Protein AF-H5U7J0-F1 (afdb_monomer_lite)

Sequence (83 aa):
ALIVEFVAAHRDEHGVDPICAALRDTSAQIAPSTVRAHLSPQKTEAPRVVRDRDLLTQVRAVHADNLGVYGARKVHAQLRRQG

Radius of gyration: 22.1 Å; chains: 1; bounding box: 40×22×55 Å

Structure (mmCIF, N/CA/C/O backbone):
data_AF-H5U7J0-F1
#
_entry.id   AF-H5U7J0-F1
#
loop_
_atom_site.group_PDB
_atom_site.id
_atom_site.type_symbol
_atom_site.label_atom_id
_atom_site.label_alt_id
_atom_site.label_comp_id
_atom_site.label_asym_id
_atom_site.label_entity_id
_atom_site.label_seq_id
_atom_site.pdbx_PDB_ins_code
_atom_site.Cartn_x
_atom_site.Cartn_y
_atom_site.Cartn_z
_atom_site.occupancy
_atom_site.B_iso_or_equiv
_atom_site.auth_seq_id
_atom_site.auth_comp_id
_atom_site.auth_asym_id
_atom_site.auth_atom_id
_atom_site.pdbx_PDB_model_num
ATOM 1 N N . ALA A 1 1 ? 2.617 1.221 -14.926 1.00 64.31 1 ALA A N 1
ATOM 2 C CA . ALA A 1 1 ? 3.995 1.710 -15.085 1.00 64.31 1 ALA A CA 1
ATOM 3 C C . ALA A 1 1 ? 4.485 1.209 -16.437 1.00 64.31 1 ALA A C 1
ATOM 5 O O . ALA A 1 1 ? 5.356 0.354 -16.518 1.00 64.31 1 ALA A O 1
ATOM 6 N N . LEU A 1 2 ? 3.878 1.717 -17.514 1.00 86.69 2 LEU A N 1
ATOM 7 C CA . LEU A 1 2 ? 3.797 0.981 -18.780 1.00 86.69 2 LEU A CA 1
ATOM 8 C C . LEU A 1 2 ? 5.155 0.820 -19.483 1.00 86.69 2 LEU A C 1
ATOM 10 O O . LEU A 1 2 ? 5.446 -0.235 -20.032 1.00 86.69 2 LEU A O 1
ATOM 14 N N . ILE A 1 3 ? 6.033 1.823 -19.381 1.00 91.69 3 ILE A N 1
ATOM 15 C CA . ILE A 1 3 ? 7.393 1.760 -19.942 1.00 91.69 3 ILE A CA 1
ATOM 16 C C . ILE A 1 3 ? 8.248 0.729 -19.194 1.00 91.69 3 ILE A C 1
ATOM 18 O O . ILE A 1 3 ? 8.976 -0.039 -19.812 1.00 91.69 3 ILE A O 1
ATOM 22 N N . VAL A 1 4 ? 8.146 0.670 -17.863 1.00 92.06 4 VAL A N 1
ATOM 23 C CA . VAL A 1 4 ? 8.914 -0.305 -17.078 1.00 92.06 4 VAL A CA 1
ATOM 24 C C . VAL A 1 4 ? 8.433 -1.723 -17.362 1.00 92.06 4 VAL A C 1
ATOM 26 O O . VAL A 1 4 ? 9.262 -2.607 -17.522 1.00 92.06 4 VAL A O 1
ATOM 29 N N . GLU A 1 5 ? 7.120 -1.929 -17.476 1.00 91.50 5 GLU A N 1
ATOM 30 C CA . GLU A 1 5 ? 6.517 -3.216 -17.847 1.00 91.50 5 GLU A CA 1
ATOM 31 C C . GLU A 1 5 ? 6.968 -3.669 -19.245 1.00 91.50 5 GLU A C 1
ATOM 33 O O . GLU A 1 5 ? 7.350 -4.824 -19.422 1.00 91.50 5 GLU A O 1
ATOM 38 N N . PHE A 1 6 ? 7.026 -2.749 -20.215 1.00 93.50 6 PHE A N 1
ATOM 39 C CA . PHE A 1 6 ? 7.563 -3.021 -21.549 1.00 93.50 6 PHE A CA 1
ATOM 40 C C . PHE A 1 6 ? 9.028 -3.478 -21.502 1.00 93.50 6 PHE A C 1
ATOM 42 O O . PHE A 1 6 ? 9.367 -4.515 -22.075 1.00 93.50 6 PHE A O 1
ATOM 49 N N . VAL A 1 7 ? 9.893 -2.749 -20.786 1.00 93.38 7 VAL A N 1
ATOM 50 C CA . VAL A 1 7 ? 11.305 -3.140 -20.631 1.00 93.38 7 VAL A CA 1
ATOM 51 C C . VAL A 1 7 ? 11.408 -4.474 -19.891 1.00 93.38 7 VAL A C 1
ATOM 53 O O . VAL A 1 7 ? 12.209 -5.326 -20.262 1.00 93.38 7 VAL A O 1
ATOM 56 N N . ALA A 1 8 ? 10.573 -4.691 -18.872 1.00 91.12 8 ALA A N 1
ATOM 57 C CA . ALA A 1 8 ? 10.544 -5.921 -18.094 1.00 91.12 8 ALA A CA 1
ATOM 58 C C . ALA A 1 8 ? 10.232 -7.150 -18.949 1.00 91.12 8 ALA A C 1
ATOM 60 O O . ALA A 1 8 ? 10.826 -8.193 -18.693 1.00 91.12 8 ALA A O 1
ATOM 61 N N . ALA A 1 9 ? 9.322 -7.020 -19.918 1.00 94.06 9 ALA A N 1
ATOM 62 C CA . ALA A 1 9 ? 8.888 -8.104 -20.793 1.00 94.06 9 ALA A CA 1
ATOM 63 C C . ALA A 1 9 ? 9.951 -8.513 -21.826 1.00 94.06 9 ALA A C 1
ATOM 65 O O . ALA A 1 9 ? 10.013 -9.678 -22.194 1.00 94.06 9 ALA A O 1
ATOM 66 N N . HIS A 1 10 ? 10.806 -7.580 -22.259 1.00 94.06 10 HIS A N 1
ATOM 67 C CA . HIS A 1 10 ? 11.802 -7.822 -23.316 1.00 94.06 10 HIS A CA 1
ATOM 68 C C . HIS A 1 10 ? 13.244 -7.921 -22.788 1.00 94.06 10 HIS A C 1
ATOM 70 O O . HIS A 1 10 ? 14.182 -8.150 -23.553 1.00 94.06 10 HIS A O 1
ATOM 76 N N . ARG A 1 11 ? 13.455 -7.748 -21.474 1.00 92.00 11 ARG A N 1
ATOM 77 C CA . ARG A 1 11 ? 14.799 -7.753 -20.868 1.00 92.00 11 ARG A CA 1
ATOM 78 C C . ARG A 1 11 ? 15.536 -9.081 -21.036 1.00 92.00 11 ARG A C 1
ATOM 80 O O . ARG A 1 11 ? 16.7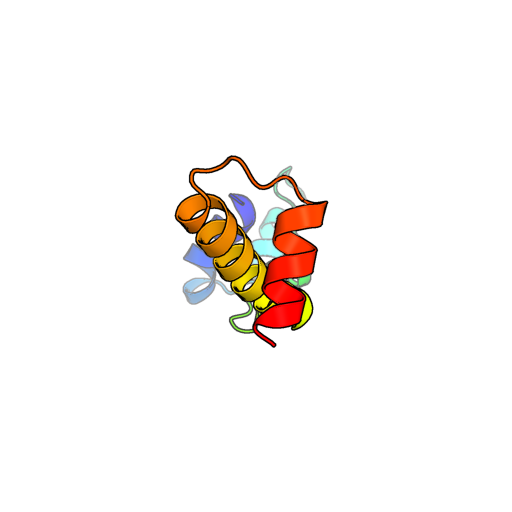61 -9.062 -21.051 1.00 92.00 11 ARG A O 1
ATOM 87 N N . ASP A 1 12 ? 14.815 -10.198 -21.104 1.00 93.44 12 ASP A N 1
ATOM 88 C CA . ASP A 1 12 ? 15.426 -11.529 -21.157 1.00 93.44 12 ASP A CA 1
ATOM 89 C C . ASP A 1 12 ? 16.016 -11.803 -22.553 1.00 93.44 12 ASP A C 1
ATOM 91 O O . ASP A 1 12 ? 17.003 -12.522 -22.674 1.00 93.44 12 ASP A O 1
ATOM 95 N N . GLU A 1 13 ? 15.468 -11.162 -23.593 1.00 96.12 13 GLU A N 1
ATOM 96 C CA . GLU A 1 13 ? 15.946 -11.260 -24.977 1.00 96.12 13 GLU A CA 1
ATOM 97 C C . GLU A 1 13 ? 16.996 -10.190 -25.318 1.00 96.12 13 GLU A C 1
ATOM 99 O O . GLU A 1 13 ? 18.001 -10.484 -25.964 1.00 96.12 13 GLU A O 1
ATOM 104 N N . HIS A 1 14 ? 16.789 -8.940 -24.886 1.00 94.44 14 HIS A N 1
ATOM 105 C CA . HIS A 1 14 ? 17.609 -7.801 -25.327 1.00 94.44 14 HIS A CA 1
ATOM 106 C C . HIS A 1 14 ? 18.428 -7.131 -24.218 1.00 94.44 14 HIS A C 1
ATOM 108 O O . HIS A 1 14 ? 19.294 -6.306 -24.505 1.00 94.44 14 HIS A O 1
ATOM 114 N N . GLY A 1 15 ? 18.176 -7.451 -22.948 1.00 92.81 15 GLY A N 1
ATOM 115 C CA . GLY A 1 15 ? 18.773 -6.758 -21.807 1.00 92.81 15 GLY A CA 1
ATOM 116 C C . GLY A 1 15 ? 18.158 -5.378 -21.529 1.00 92.81 15 GLY A C 1
ATOM 117 O O . GLY A 1 15 ? 17.570 -4.729 -22.388 1.00 92.81 15 GLY A O 1
ATOM 118 N N . VAL A 1 16 ? 18.309 -4.891 -20.293 1.00 94.38 16 VAL A N 1
ATOM 119 C CA . VAL A 1 16 ? 17.719 -3.609 -19.852 1.00 94.38 16 VAL A CA 1
ATOM 120 C C . VAL A 1 16 ? 18.418 -2.396 -20.472 1.00 94.38 16 VAL A C 1
ATOM 122 O O . VAL A 1 16 ? 17.745 -1.466 -20.919 1.00 94.38 16 VAL A O 1
ATOM 125 N N . ASP A 1 17 ? 19.755 -2.381 -20.492 1.00 94.62 17 ASP A N 1
ATOM 126 C CA . ASP A 1 17 ? 20.515 -1.222 -20.982 1.00 94.62 17 ASP A CA 1
ATOM 127 C C . ASP A 1 17 ? 20.302 -0.962 -22.485 1.00 94.62 17 ASP A C 1
ATOM 129 O O . ASP A 1 17 ? 20.075 0.200 -22.829 1.00 94.62 17 ASP A O 1
ATOM 133 N N . PRO A 1 18 ? 20.297 -1.980 -23.376 1.00 96.75 18 PRO A N 1
ATOM 134 C CA . PRO A 1 18 ? 20.048 -1.762 -24.803 1.00 96.75 18 PRO A CA 1
ATOM 135 C C . PRO A 1 18 ? 18.649 -1.211 -25.094 1.00 96.75 18 PRO A C 1
ATOM 137 O O . PRO A 1 18 ? 18.513 -0.272 -25.877 1.00 96.75 18 PRO A O 1
ATOM 140 N N . ILE A 1 19 ? 17.618 -1.715 -24.407 1.00 95.44 19 ILE A N 1
ATOM 141 C CA . ILE A 1 19 ? 16.249 -1.200 -24.557 1.00 95.44 19 ILE A CA 1
ATOM 142 C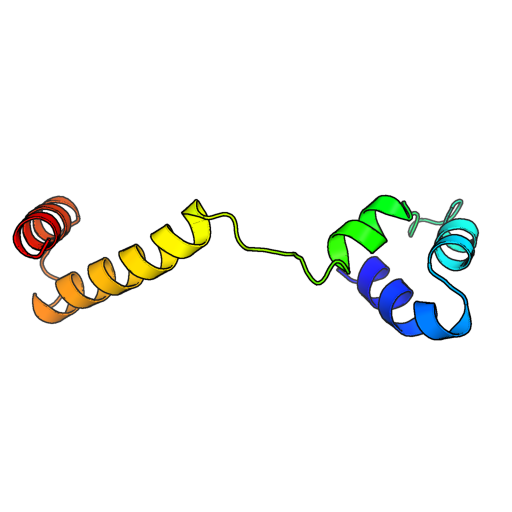 C . ILE A 1 19 ? 16.175 0.261 -24.090 1.00 95.44 19 ILE A C 1
ATOM 144 O O . ILE A 1 19 ? 15.652 1.115 -24.801 1.00 95.44 19 ILE A O 1
ATOM 148 N N . CYS A 1 20 ? 16.740 0.585 -22.922 1.00 95.75 20 CYS A N 1
ATOM 149 C CA . CYS A 1 20 ? 16.749 1.964 -22.422 1.00 95.75 20 CYS A CA 1
ATOM 150 C C . CYS A 1 20 ? 17.550 2.909 -23.334 1.00 95.75 20 CYS A C 1
ATOM 152 O O . CYS A 1 20 ? 17.203 4.084 -23.456 1.00 95.75 20 CYS A O 1
ATOM 154 N N . ALA A 1 21 ? 18.609 2.415 -23.983 1.00 96.44 21 ALA A N 1
ATOM 155 C CA . ALA A 1 21 ? 19.372 3.183 -24.960 1.00 96.44 21 ALA A CA 1
ATOM 156 C C . ALA A 1 21 ? 18.540 3.503 -26.211 1.00 96.44 21 ALA A C 1
ATOM 158 O O . ALA A 1 21 ? 18.559 4.649 -26.651 1.00 96.44 21 ALA A O 1
ATOM 159 N N . ALA A 1 22 ? 17.768 2.542 -26.730 1.00 95.75 22 ALA A N 1
ATOM 160 C CA . ALA A 1 22 ? 16.877 2.753 -27.874 1.00 95.75 22 ALA A CA 1
ATOM 161 C C . ALA A 1 22 ? 15.743 3.752 -27.575 1.00 95.75 22 ALA A C 1
ATOM 163 O O . ALA A 1 22 ? 15.304 4.484 -28.457 1.00 95.75 22 ALA A O 1
ATOM 164 N N . LEU A 1 23 ? 15.289 3.821 -26.320 1.00 94.69 23 LEU A N 1
ATOM 165 C CA . LEU A 1 23 ? 14.233 4.744 -25.892 1.00 94.69 23 LEU A CA 1
ATOM 166 C C . LEU A 1 23 ? 14.731 6.167 -25.596 1.00 94.69 23 LEU A C 1
ATOM 168 O O . LEU A 1 23 ? 13.905 7.050 -25.358 1.00 94.69 23 LEU A O 1
ATOM 172 N N . ARG A 1 24 ? 16.050 6.406 -25.595 1.00 95.06 24 ARG A N 1
ATOM 173 C CA . ARG A 1 24 ? 16.678 7.629 -25.067 1.00 95.06 24 ARG A CA 1
ATOM 174 C C . ARG A 1 24 ? 16.133 8.926 -25.665 1.00 95.06 24 ARG A C 1
ATOM 176 O O . ARG A 1 24 ? 15.929 9.866 -24.905 1.00 95.06 24 ARG A O 1
ATOM 183 N N . ASP A 1 25 ? 15.895 8.946 -26.971 1.00 95.19 25 ASP A N 1
ATOM 184 C CA . ASP A 1 25 ? 15.499 10.148 -27.721 1.00 95.19 25 ASP A CA 1
ATOM 185 C C . ASP A 1 25 ? 13.996 10.169 -28.051 1.00 95.19 25 ASP A C 1
ATOM 187 O O . ASP A 1 25 ? 13.527 10.928 -28.898 1.00 95.19 25 ASP A O 1
ATOM 191 N N . THR A 1 26 ? 13.222 9.314 -27.383 1.00 94.62 26 THR A N 1
ATOM 192 C CA . THR A 1 26 ? 11.768 9.218 -27.545 1.00 94.62 26 THR A CA 1
ATOM 193 C C . THR A 1 26 ? 11.051 9.811 -26.333 1.00 94.62 26 THR A C 1
ATOM 195 O O . THR A 1 26 ? 11.633 9.985 -25.263 1.00 94.62 26 THR A O 1
ATOM 198 N N . SER A 1 27 ? 9.739 10.026 -26.441 1.00 93.25 27 SER A N 1
ATOM 199 C CA . SER A 1 27 ? 8.900 10.393 -25.290 1.00 93.25 27 SER A CA 1
ATOM 200 C C . SER A 1 27 ? 8.842 9.314 -24.195 1.00 93.25 27 SER A C 1
ATOM 202 O O . SER A 1 27 ? 8.300 9.568 -23.122 1.00 93.25 27 SER A O 1
ATOM 204 N N . ALA A 1 28 ? 9.368 8.112 -24.456 1.00 92.38 28 ALA A N 1
ATOM 205 C CA . ALA A 1 28 ? 9.412 6.982 -23.533 1.00 92.38 28 ALA A CA 1
ATOM 206 C C . ALA A 1 28 ? 10.792 6.789 -22.869 1.00 92.38 28 ALA A C 1
ATOM 208 O O . ALA A 1 28 ? 11.097 5.699 -22.381 1.00 92.38 28 ALA A O 1
ATOM 209 N N . GLN A 1 29 ? 11.628 7.832 -22.840 1.00 94.81 29 GLN A N 1
ATOM 210 C CA . GLN A 1 29 ? 12.937 7.806 -22.192 1.00 94.81 29 GLN A CA 1
ATOM 211 C C . GLN A 1 29 ? 12.848 7.329 -20.733 1.00 94.81 29 GLN A C 1
ATOM 213 O O . GLN A 1 29 ? 12.083 7.854 -19.921 1.00 94.81 29 GLN A O 1
ATOM 218 N N . ILE A 1 30 ? 13.684 6.351 -20.379 1.00 94.25 30 ILE A N 1
ATOM 219 C CA . ILE A 1 30 ? 13.790 5.835 -19.016 1.00 94.25 30 ILE A CA 1
ATOM 220 C C . ILE A 1 30 ? 15.232 5.452 -18.689 1.00 94.25 30 ILE A C 1
ATOM 222 O O . ILE A 1 30 ? 15.967 4.928 -19.526 1.00 94.25 30 ILE A O 1
ATOM 226 N N . ALA A 1 31 ? 15.651 5.720 -17.454 1.00 93.06 31 ALA A N 1
ATOM 227 C CA . ALA A 1 31 ? 16.977 5.341 -16.995 1.00 93.06 31 ALA A CA 1
ATOM 228 C C . ALA A 1 31 ? 17.030 3.843 -16.628 1.00 93.06 31 ALA A C 1
ATOM 230 O O . ALA A 1 31 ? 16.136 3.348 -15.930 1.00 93.06 31 ALA A O 1
ATOM 231 N N . PRO A 1 32 ? 18.113 3.125 -16.981 1.00 93.25 32 PRO A N 1
ATOM 232 C CA . PRO A 1 32 ? 18.281 1.729 -16.586 1.00 93.25 32 PRO A CA 1
ATOM 233 C C . PRO A 1 32 ? 18.267 1.502 -15.071 1.00 93.25 32 PRO A C 1
ATOM 235 O O . PRO A 1 32 ? 17.795 0.470 -14.598 1.00 93.25 32 PRO A O 1
ATOM 238 N N . SER A 1 33 ? 18.778 2.459 -14.290 1.00 91.75 33 SER A N 1
ATOM 239 C CA . SER A 1 33 ? 18.739 2.413 -12.823 1.00 91.75 33 SER A CA 1
ATOM 240 C C . SER A 1 33 ? 17.304 2.406 -12.293 1.00 91.75 33 SER A C 1
ATOM 242 O O . SER A 1 33 ? 17.002 1.642 -11.380 1.00 91.75 33 SER A O 1
ATOM 244 N N . THR A 1 34 ? 16.403 3.185 -12.899 1.00 90.81 34 THR A N 1
ATOM 245 C CA . THR A 1 34 ? 14.974 3.215 -12.559 1.00 90.81 34 THR A CA 1
ATOM 246 C C . THR A 1 34 ? 14.304 1.878 -12.850 1.00 90.81 34 THR A C 1
ATOM 248 O O . THR A 1 34 ? 13.580 1.363 -12.000 1.00 90.81 34 THR A O 1
ATOM 251 N N . VAL A 1 35 ? 14.575 1.284 -14.018 1.00 91.50 35 VAL A N 1
ATOM 252 C CA . VAL A 1 35 ? 14.044 -0.041 -14.371 1.00 91.50 35 VAL A CA 1
ATOM 253 C C . VAL A 1 35 ? 14.549 -1.094 -13.386 1.00 91.50 35 VAL A C 1
ATOM 255 O O . VAL A 1 35 ? 13.749 -1.821 -12.809 1.00 91.50 35 VAL A O 1
ATOM 258 N N . ARG A 1 36 ? 15.859 -1.144 -13.119 1.00 89.50 36 ARG A N 1
ATOM 259 C CA . ARG A 1 36 ? 16.447 -2.091 -12.158 1.00 89.50 36 ARG A CA 1
ATOM 260 C C . ARG A 1 36 ? 15.885 -1.924 -10.747 1.00 89.50 36 ARG A C 1
ATOM 262 O O . ARG A 1 36 ? 15.577 -2.919 -10.103 1.00 89.50 36 ARG A O 1
ATOM 269 N N . ALA A 1 37 ? 15.714 -0.687 -10.280 1.00 87.81 37 ALA A N 1
ATOM 270 C CA . ALA A 1 37 ? 15.116 -0.410 -8.976 1.00 87.81 37 ALA A CA 1
ATOM 271 C C . ALA A 1 37 ? 13.663 -0.901 -8.898 1.00 87.81 37 ALA A C 1
ATOM 273 O O . ALA A 1 37 ? 13.243 -1.423 -7.869 1.00 87.81 37 ALA A O 1
ATOM 274 N N . HIS A 1 38 ? 12.905 -0.769 -9.988 1.00 86.88 38 HIS A N 1
ATOM 275 C CA . HIS A 1 38 ? 11.525 -1.240 -10.056 1.00 86.88 38 HIS A CA 1
ATOM 276 C C . HIS A 1 38 ? 11.415 -2.767 -10.152 1.00 86.88 38 HIS A C 1
ATOM 278 O O . HIS A 1 38 ? 10.519 -3.349 -9.548 1.00 86.88 38 HIS A O 1
ATOM 284 N N . LEU A 1 39 ? 12.318 -3.408 -10.901 1.00 84.38 39 LEU A N 1
ATOM 285 C CA . LEU A 1 39 ? 12.365 -4.863 -11.078 1.00 84.38 39 LEU A CA 1
ATOM 286 C C . LEU A 1 39 ? 13.044 -5.596 -9.923 1.00 84.38 39 LEU A C 1
ATOM 288 O O . LEU A 1 39 ? 13.016 -6.825 -9.889 1.00 84.38 39 LEU A O 1
ATOM 292 N N . SER A 1 40 ? 13.672 -4.869 -8.998 1.00 82.38 40 SER A N 1
ATOM 293 C CA . SER A 1 40 ? 14.364 -5.481 -7.875 1.00 82.38 40 SER A CA 1
ATOM 294 C C . SER A 1 40 ? 13.380 -6.307 -7.033 1.00 82.38 40 SER A C 1
ATOM 296 O O . SER A 1 40 ? 12.425 -5.747 -6.486 1.00 82.38 40 SER A O 1
ATOM 298 N N . PRO A 1 41 ? 13.618 -7.623 -6.864 1.00 66.81 41 PRO A N 1
ATOM 299 C CA . PRO A 1 41 ? 12.806 -8.468 -5.989 1.00 66.81 41 PRO A CA 1
ATOM 300 C C . PRO A 1 41 ? 12.950 -8.058 -4.516 1.00 66.81 41 PRO A C 1
ATOM 302 O O . PRO A 1 41 ? 12.104 -8.387 -3.692 1.00 66.81 41 PRO A O 1
ATOM 305 N N . GLN A 1 42 ? 13.986 -7.276 -4.188 1.00 59.16 42 GLN A N 1
ATOM 306 C CA . GLN A 1 42 ? 14.208 -6.665 -2.879 1.00 59.16 42 GLN A CA 1
ATOM 307 C C . GLN A 1 42 ? 13.408 -5.374 -2.702 1.00 59.16 42 GLN A C 1
ATOM 309 O O . GLN A 1 42 ? 13.873 -4.427 -2.060 1.00 59.16 42 GLN A O 1
ATOM 314 N N . LYS A 1 43 ? 12.177 -5.319 -3.213 1.00 61.47 43 LYS A N 1
ATOM 315 C CA . LYS A 1 43 ? 11.202 -4.352 -2.713 1.00 61.47 43 LYS A CA 1
ATOM 316 C C . LYS A 1 43 ? 10.757 -4.805 -1.319 1.00 61.47 43 LYS A C 1
ATOM 318 O O . LYS A 1 43 ? 9.597 -5.115 -1.082 1.00 61.47 43 LYS A O 1
ATOM 323 N N . THR A 1 44 ? 11.721 -4.905 -0.407 1.00 68.12 44 THR A N 1
ATOM 324 C CA . THR A 1 44 ? 11.491 -5.159 1.002 1.00 68.12 44 THR A CA 1
ATOM 325 C C . THR A 1 44 ? 10.726 -3.953 1.495 1.00 68.12 44 THR A C 1
ATOM 327 O O . THR A 1 44 ? 11.250 -2.836 1.513 1.00 68.12 44 THR A O 1
ATOM 330 N N . GLU A 1 45 ? 9.452 -4.162 1.811 1.00 77.75 45 GLU A N 1
ATOM 331 C CA . GLU A 1 45 ? 8.648 -3.136 2.447 1.00 77.75 45 GLU A CA 1
ATOM 332 C C . GLU A 1 45 ? 9.429 -2.583 3.636 1.00 77.75 45 GLU A C 1
ATOM 334 O O . GLU A 1 45 ? 10.008 -3.335 4.427 1.00 77.75 45 GLU A O 1
ATOM 339 N N . ALA A 1 46 ? 9.491 -1.254 3.741 1.00 83.62 46 ALA A N 1
ATOM 340 C CA . ALA A 1 46 ? 10.192 -0.638 4.851 1.00 83.62 46 ALA A CA 1
ATOM 341 C C . ALA A 1 46 ? 9.629 -1.212 6.165 1.00 83.62 46 ALA A C 1
ATOM 343 O O . ALA A 1 46 ? 8.409 -1.358 6.275 1.00 83.62 46 ALA A O 1
ATOM 344 N N . PRO A 1 47 ? 10.451 -1.467 7.199 1.00 87.38 47 PRO A N 1
ATOM 345 C CA . PRO A 1 47 ? 9.970 -2.044 8.458 1.00 87.38 47 PRO A CA 1
ATOM 346 C C . PRO A 1 47 ? 8.815 -1.270 9.118 1.00 87.38 47 PRO A C 1
ATOM 348 O O . PRO A 1 47 ? 8.098 -1.803 9.958 1.00 87.38 47 PRO A O 1
ATOM 351 N N . ARG A 1 48 ? 8.629 0.012 8.775 1.00 90.88 48 ARG A 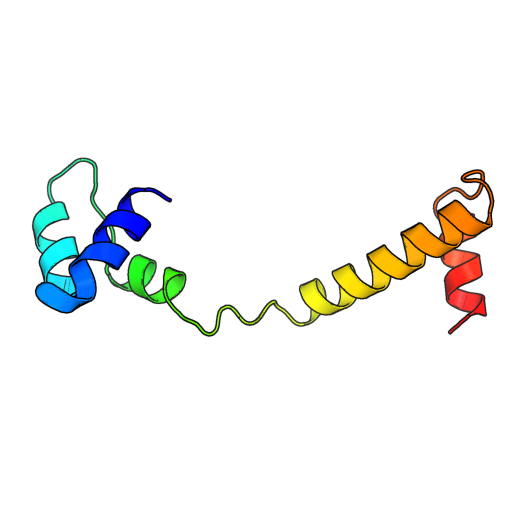N 1
ATOM 352 C CA . ARG A 1 48 ? 7.439 0.792 9.151 1.00 90.88 48 ARG A CA 1
ATOM 353 C C . ARG A 1 48 ? 6.180 0.355 8.402 1.00 90.88 48 ARG A C 1
ATOM 355 O O . ARG A 1 48 ? 5.177 0.152 9.056 1.00 90.88 48 ARG A O 1
ATOM 362 N N . VAL A 1 49 ? 6.244 0.162 7.085 1.00 90.31 49 VAL A N 1
ATOM 363 C CA . VAL A 1 49 ? 5.096 -0.254 6.256 1.00 90.31 49 VAL A CA 1
ATOM 364 C C . VAL A 1 49 ? 4.550 -1.600 6.725 1.00 90.31 49 VAL A C 1
ATOM 366 O O . VAL A 1 49 ? 3.344 -1.737 6.912 1.00 90.31 49 VAL A O 1
ATOM 369 N N . VAL A 1 50 ? 5.442 -2.554 7.008 1.00 90.56 50 VAL A N 1
ATOM 370 C CA . VAL A 1 50 ? 5.058 -3.866 7.547 1.00 90.56 50 VAL A CA 1
ATOM 371 C C . VAL A 1 50 ? 4.343 -3.708 8.894 1.00 90.56 50 VAL A C 1
ATOM 373 O O . VAL A 1 50 ? 3.227 -4.192 9.062 1.00 90.56 50 VAL A O 1
ATOM 376 N N . ARG A 1 51 ? 4.936 -2.951 9.830 1.00 92.62 51 ARG A N 1
ATOM 377 C CA . ARG A 1 51 ? 4.329 -2.687 11.146 1.00 92.62 51 ARG A CA 1
ATOM 378 C C . ARG A 1 51 ? 2.998 -1.950 11.053 1.00 92.62 51 ARG A C 1
ATOM 380 O O . ARG A 1 51 ? 2.075 -2.279 11.788 1.00 92.62 51 ARG A O 1
ATOM 387 N N . ASP A 1 52 ? 2.891 -0.966 10.169 1.00 94.75 52 ASP A N 1
ATOM 388 C CA . ASP A 1 52 ? 1.677 -0.173 9.994 1.00 94.75 52 ASP A CA 1
ATOM 389 C C . ASP A 1 52 ? 0.545 -1.035 9.429 1.00 94.75 52 ASP A C 1
ATOM 391 O O . ASP A 1 52 ? -0.601 -0.877 9.844 1.00 94.75 52 ASP A O 1
ATOM 395 N N . ARG A 1 53 ? 0.845 -1.991 8.539 1.00 94.44 53 ARG A N 1
ATOM 396 C CA . ARG A 1 53 ?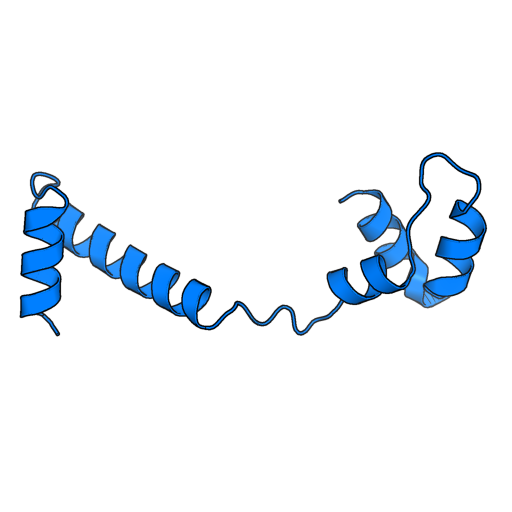 -0.139 -2.959 8.035 1.00 94.44 53 ARG A CA 1
ATOM 397 C C . ARG A 1 53 ? -0.682 -3.851 9.153 1.00 94.44 53 ARG A C 1
ATOM 399 O O . ARG A 1 53 ? -1.898 -4.058 9.244 1.00 94.44 53 ARG A O 1
ATOM 406 N N . ASP A 1 54 ? 0.201 -4.341 10.016 1.00 94.19 54 ASP A N 1
ATOM 407 C CA . ASP A 1 54 ? -0.183 -5.183 11.149 1.00 94.19 54 ASP A CA 1
ATOM 408 C C . ASP A 1 54 ? -0.996 -4.372 12.172 1.00 94.19 54 ASP A C 1
ATOM 410 O O . ASP A 1 54 ? -2.079 -4.789 12.590 1.00 94.19 54 ASP A O 1
ATOM 414 N N . LEU A 1 55 ? -0.551 -3.152 12.489 1.00 95.12 55 LEU A N 1
ATOM 415 C CA . LEU A 1 55 ? -1.262 -2.229 13.375 1.00 95.12 55 LEU A CA 1
ATOM 416 C C . LEU A 1 55 ? -2.644 -1.852 12.826 1.00 95.12 55 LEU A C 1
ATOM 418 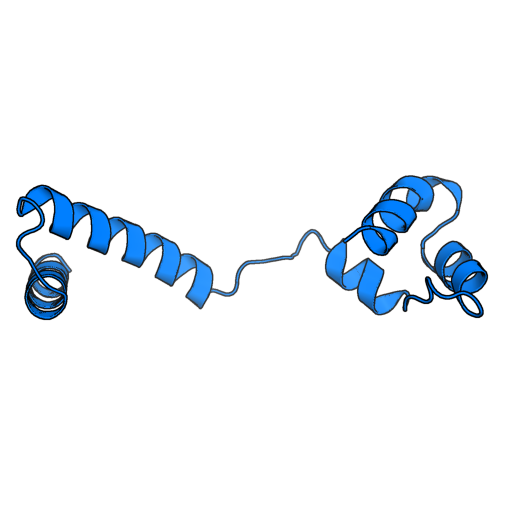O O . LEU A 1 55 ? -3.625 -1.834 13.568 1.00 95.12 55 LEU A O 1
ATOM 422 N N . LEU A 1 56 ? -2.756 -1.581 11.524 1.00 96.75 56 LEU A N 1
ATOM 423 C CA . LEU A 1 56 ? -4.025 -1.252 10.874 1.00 96.75 56 LEU A CA 1
ATOM 424 C C . LEU A 1 56 ? -5.029 -2.405 10.984 1.00 96.75 56 LEU A C 1
ATOM 426 O O . LEU A 1 56 ? -6.226 -2.170 11.164 1.00 96.75 56 LEU A O 1
ATOM 430 N N . THR A 1 57 ? -4.547 -3.645 10.903 1.00 96.94 57 THR A N 1
ATOM 431 C CA . THR A 1 57 ? -5.377 -4.841 11.090 1.00 96.94 57 THR A CA 1
ATOM 432 C C . THR A 1 57 ? -5.959 -4.878 12.503 1.00 96.94 57 THR A C 1
ATOM 434 O O . THR A 1 57 ? -7.167 -5.054 12.662 1.00 96.94 57 THR A O 1
ATOM 437 N N . GLN A 1 58 ? -5.143 -4.602 13.522 1.00 96.94 58 GLN A N 1
ATOM 438 C CA . GLN A 1 58 ? -5.600 -4.539 14.915 1.00 96.94 58 GLN A CA 1
ATOM 439 C C . GLN A 1 58 ? -6.579 -3.378 15.155 1.00 96.94 58 GLN A C 1
ATOM 441 O O . GLN A 1 58 ? -7.612 -3.560 15.796 1.00 96.94 58 GLN A O 1
ATOM 446 N N . VAL A 1 59 ? -6.303 -2.195 14.594 1.00 97.12 59 VAL A N 1
ATOM 447 C CA . VAL A 1 59 ? -7.199 -1.023 14.652 1.00 97.12 59 VAL A CA 1
ATOM 448 C C . VAL A 1 59 ? -8.583 -1.367 14.099 1.00 97.12 59 VAL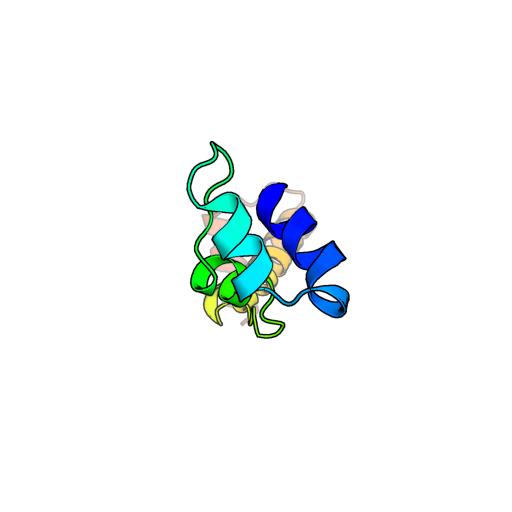 A C 1
ATOM 450 O O . VAL A 1 59 ? -9.594 -1.040 14.724 1.00 97.12 59 VAL A O 1
ATOM 453 N N . ARG A 1 60 ? -8.639 -2.038 12.941 1.00 97.56 60 ARG A N 1
ATOM 454 C CA . ARG A 1 60 ? -9.897 -2.451 12.303 1.00 97.56 60 ARG A CA 1
ATOM 455 C C . ARG A 1 60 ? -10.649 -3.484 13.135 1.00 97.56 60 ARG A C 1
ATOM 457 O O . ARG A 1 60 ? -11.859 -3.339 13.283 1.00 97.56 60 ARG A O 1
ATOM 464 N N . ALA A 1 61 ? -9.945 -4.468 13.696 1.00 97.44 61 ALA A N 1
ATOM 465 C CA . ALA A 1 61 ? -10.538 -5.471 14.577 1.00 97.44 61 ALA A CA 1
ATOM 466 C C . ALA A 1 61 ? -11.171 -4.816 15.814 1.00 97.44 61 ALA A C 1
ATOM 468 O O . ALA A 1 61 ? -12.371 -4.940 16.025 1.00 97.44 61 ALA A O 1
ATOM 469 N N . VAL A 1 62 ? -10.417 -3.988 16.546 1.00 97.62 62 VAL A N 1
ATOM 470 C CA . VAL A 1 62 ? -10.934 -3.274 17.726 1.00 97.62 62 VAL A CA 1
ATOM 471 C C . VAL A 1 62 ? -12.132 -2.389 17.380 1.00 97.62 62 VAL A C 1
ATOM 473 O O . VAL A 1 62 ? -13.090 -2.321 18.151 1.00 97.62 62 VAL A O 1
ATOM 476 N N . HIS A 1 63 ? -12.095 -1.696 16.241 1.00 98.00 63 HIS A N 1
ATOM 477 C CA . HIS A 1 63 ? -13.219 -0.880 15.796 1.00 98.00 63 HIS A CA 1
ATOM 478 C C . HIS A 1 63 ? -14.471 -1.733 15.544 1.00 98.00 63 HIS A C 1
ATOM 480 O O . HIS A 1 63 ? -15.547 -1.380 16.023 1.00 98.00 63 HIS A O 1
ATOM 486 N N . ALA A 1 64 ? -14.329 -2.856 14.835 1.00 97.62 64 ALA A N 1
ATOM 487 C CA . ALA A 1 64 ? -15.427 -3.769 14.526 1.00 97.62 64 ALA A CA 1
ATOM 488 C C . ALA A 1 64 ? -15.999 -4.449 15.782 1.00 97.62 64 ALA A C 1
ATOM 490 O O . ALA A 1 64 ? -17.213 -4.429 15.978 1.00 97.62 64 ALA A O 1
ATOM 491 N N . ASP A 1 65 ? -15.139 -4.949 16.673 1.00 97.12 65 ASP A N 1
ATOM 492 C CA . ASP A 1 65 ? -15.527 -5.609 17.929 1.00 97.12 65 ASP A CA 1
ATOM 493 C C . ASP A 1 65 ? -16.307 -4.672 18.861 1.00 97.12 65 ASP A C 1
ATOM 495 O O . ASP A 1 65 ? -17.133 -5.104 19.662 1.00 97.12 65 ASP A O 1
ATOM 499 N N . ASN A 1 66 ? -16.072 -3.363 18.738 1.00 96.19 66 ASN A N 1
ATOM 500 C CA . ASN A 1 66 ? -16.791 -2.325 19.473 1.00 96.19 66 ASN A CA 1
ATOM 501 C C . ASN A 1 66 ? -17.903 -1.684 18.631 1.00 96.19 66 ASN A C 1
ATOM 503 O O . ASN A 1 66 ? -18.154 -0.484 18.758 1.00 96.19 66 ASN A O 1
ATOM 507 N N . LEU A 1 67 ? -18.552 -2.463 17.756 1.00 96.56 67 LEU A N 1
ATOM 508 C CA . LEU A 1 67 ? -19.712 -2.066 16.941 1.00 96.56 67 LEU A CA 1
ATOM 509 C C . LEU A 1 67 ? -19.481 -0.816 16.070 1.00 96.56 67 LEU A C 1
ATOM 511 O O . LEU A 1 67 ? -20.425 -0.134 15.679 1.00 96.56 67 LEU A O 1
ATOM 515 N N . GLY A 1 68 ? -18.223 -0.462 15.808 1.00 95.94 68 GLY A N 1
ATOM 516 C CA . GLY A 1 68 ? -17.843 0.755 15.098 1.00 95.94 68 GLY A CA 1
ATOM 517 C C . GLY A 1 68 ? -18.080 2.066 15.854 1.00 95.94 68 GLY A C 1
ATOM 518 O O . GLY A 1 68 ? -17.950 3.135 15.265 1.00 95.94 68 GLY A O 1
ATOM 519 N N . VAL A 1 69 ? -18.406 2.033 17.153 1.00 97.75 69 VAL A N 1
ATOM 520 C CA . VAL A 1 69 ? -18.641 3.263 17.941 1.00 97.75 69 VAL A CA 1
ATOM 521 C C . VAL A 1 69 ? -17.368 3.820 18.587 1.00 97.75 69 VAL A C 1
ATOM 523 O O . VAL A 1 69 ? -17.361 4.909 19.174 1.00 97.75 69 VAL A O 1
ATOM 526 N N . TYR A 1 70 ? -16.264 3.076 18.528 1.00 97.69 70 TYR A N 1
ATOM 527 C CA . TYR A 1 70 ? -14.980 3.523 19.054 1.00 97.69 70 TYR A CA 1
ATOM 528 C C . TYR A 1 70 ? -14.273 4.433 18.050 1.00 97.69 70 TYR A C 1
ATOM 530 O O . TYR A 1 70 ? -13.658 3.972 17.102 1.00 97.69 70 TYR A O 1
ATOM 538 N N . GLY A 1 71 ? -14.273 5.742 18.311 1.00 96.19 71 GLY A N 1
ATOM 539 C CA . GLY A 1 71 ? -13.378 6.668 17.609 1.00 96.19 71 GLY A CA 1
ATOM 540 C C . GLY A 1 71 ? -11.896 6.433 17.947 1.00 96.19 71 GLY A C 1
ATOM 541 O O . GLY A 1 71 ? -11.564 5.710 18.892 1.00 96.19 71 GLY A O 1
ATOM 542 N N . ALA A 1 72 ? -10.998 7.118 17.230 1.00 96.75 72 ALA A N 1
ATOM 543 C CA . ALA A 1 72 ? -9.542 6.923 17.299 1.00 96.75 72 ALA A CA 1
ATOM 544 C C . ALA A 1 72 ? -8.974 6.846 18.731 1.00 96.75 72 ALA A C 1
ATOM 546 O O . ALA A 1 72 ? -8.205 5.943 19.050 1.00 96.75 72 ALA A O 1
ATOM 547 N N . ARG A 1 73 ? -9.407 7.740 19.632 1.00 97.69 73 ARG A N 1
ATOM 548 C CA . ARG A 1 73 ? -8.957 7.759 21.036 1.00 97.69 73 ARG A CA 1
ATOM 549 C C . ARG A 1 73 ? -9.308 6.474 21.795 1.00 97.69 73 ARG A C 1
ATOM 551 O O . ARG A 1 73 ? -8.494 5.992 22.578 1.00 97.69 73 ARG A O 1
ATOM 558 N N . LYS A 1 74 ? -10.515 5.933 21.594 1.00 97.88 74 LYS A N 1
ATOM 559 C CA . LYS A 1 74 ? -10.971 4.714 22.281 1.00 97.88 74 LYS A CA 1
ATOM 560 C C . LYS A 1 74 ? -10.288 3.474 21.711 1.00 97.88 74 LYS A C 1
ATOM 562 O O . LYS A 1 74 ? -9.857 2.630 22.489 1.00 97.88 74 LYS A O 1
ATOM 567 N N . VAL A 1 75 ? -10.123 3.412 20.387 1.00 97.81 75 VAL A N 1
ATOM 568 C CA . VAL A 1 75 ? -9.349 2.348 19.728 1.00 97.81 75 VAL A CA 1
ATOM 569 C C . VAL A 1 75 ? -7.910 2.339 20.238 1.00 97.81 75 VAL A C 1
ATOM 571 O O . VAL A 1 75 ? -7.433 1.308 20.693 1.00 97.81 75 VAL A O 1
ATOM 574 N N . HIS A 1 76 ? -7.245 3.498 20.263 1.00 97.06 76 HIS A N 1
ATOM 575 C CA . HIS A 1 76 ? -5.879 3.611 20.770 1.00 97.06 76 HIS A CA 1
ATOM 576 C C . HIS A 1 76 ? -5.758 3.160 22.232 1.00 97.06 76 HIS A C 1
ATOM 578 O O . HIS A 1 76 ? -4.872 2.377 22.567 1.00 97.06 76 HIS A O 1
ATOM 584 N N . ALA A 1 77 ? -6.666 3.612 23.103 1.00 97.62 77 ALA A N 1
ATOM 585 C CA . ALA A 1 77 ? -6.680 3.194 24.502 1.00 97.62 77 ALA A CA 1
ATOM 586 C C . ALA A 1 77 ? -6.907 1.682 24.663 1.00 97.62 77 ALA A C 1
ATOM 588 O O . ALA A 1 77 ? -6.337 1.081 25.567 1.00 97.62 77 ALA A O 1
ATOM 589 N N . GLN A 1 78 ? -7.722 1.070 23.801 1.00 96.81 78 GLN A N 1
ATOM 590 C CA . GLN A 1 78 ? -7.970 -0.368 23.825 1.00 96.81 78 GLN A CA 1
ATOM 591 C C . GLN A 1 78 ? -6.759 -1.172 23.341 1.00 96.81 78 GLN A C 1
ATOM 593 O O . GLN A 1 78 ? -6.378 -2.117 24.022 1.00 96.81 78 GLN A O 1
ATOM 598 N N . LEU A 1 79 ? -6.116 -0.765 22.244 1.00 96.19 79 LEU A N 1
ATOM 599 C CA . LEU A 1 79 ? -4.889 -1.404 21.755 1.00 96.19 79 LEU A CA 1
ATOM 600 C C . LEU A 1 79 ? -3.786 -1.376 22.820 1.00 96.19 79 LEU A C 1
ATOM 602 O O . LEU A 1 79 ? -3.200 -2.405 23.127 1.00 96.19 79 LEU A O 1
ATOM 606 N N . ARG A 1 80 ? -3.595 -0.232 23.495 1.00 96.12 80 ARG A N 1
ATOM 607 C CA . ARG A 1 80 ? -2.647 -0.111 24.620 1.00 96.12 80 ARG A CA 1
ATOM 608 C C . ARG A 1 80 ? -2.962 -1.016 25.814 1.00 96.12 80 ARG A C 1
ATOM 610 O O . ARG A 1 80 ? -2.077 -1.260 26.624 1.00 96.12 80 ARG A O 1
ATOM 617 N N . ARG A 1 81 ? -4.217 -1.446 25.984 1.00 95.38 81 ARG A N 1
ATOM 618 C CA . ARG A 1 81 ? -4.599 -2.417 27.024 1.00 95.38 81 ARG A CA 1
ATOM 619 C C . ARG A 1 81 ? -4.337 -3.860 26.598 1.00 95.38 81 ARG A C 1
ATOM 621 O O . ARG A 1 81 ? -4.251 -4.719 27.465 1.00 95.38 81 ARG A O 1
ATOM 628 N N . GLN A 1 82 ? -4.257 -4.121 25.295 1.00 90.19 82 GLN A N 1
ATOM 629 C CA . GLN A 1 82 ? -4.038 -5.450 24.725 1.00 90.19 82 GLN A CA 1
ATOM 630 C C . GLN A 1 82 ? -2.545 -5.792 24.571 1.00 90.19 82 GLN A C 1
ATOM 632 O O . GLN A 1 82 ? -2.220 -6.977 24.569 1.00 90.19 82 GLN A O 1
ATOM 637 N N . GLY A 1 83 ? -1.658 -4.788 24.498 1.00 74.50 83 GLY A N 1
ATOM 638 C CA . GLY A 1 83 ? -0.197 -4.952 24.442 1.00 74.50 83 GLY A CA 1
ATOM 639 C C . GLY A 1 83 ? 0.465 -3.919 23.548 1.00 74.50 83 GLY A C 1
ATOM 640 O O . GLY A 1 83 ? 0.599 -4.209 22.342 1.00 74.50 83 GLY A O 1
#

Secondary structure (DSSP, 8-state):
-HHHHHHHHHHHHH-HHHHHHHTTTSTT---HHHHHHHH-TT----HHHHHHHHHHHHHHHHHHHTTT---HHHHHHHHHHH-

pLDDT: mean 91.69, std 8.29, range [59.16, 98.0]

Organism: NCBI:txid1089453

InterPro domains:
  IPR025948 HTH-like domain [PF13276] (52-83)

Foldseek 3Di:
DVLLVVLVVCCVPQNNVVSLVVCCPDPSHDDSVVSCVVPPPPPPPDPVRVVVVVVVVQLVVLCVVVVNPDDPVNSVVVVVVVD